Protein AF-A0A2G9XDH2-F1 (afdb_monomer)

Sequence (73 aa):
MNLGEGKGHLVQDKRFYEALKKDREMNRRKYGQ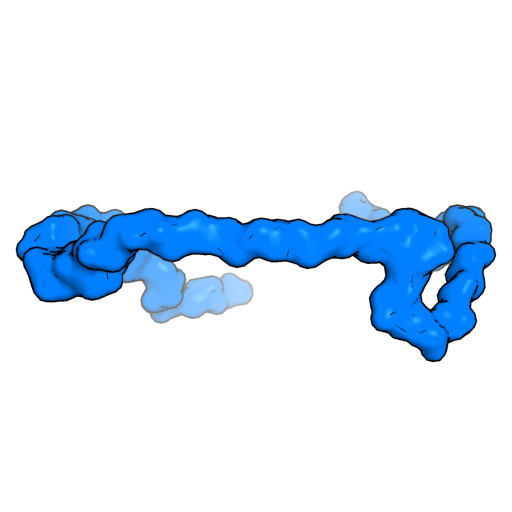GRRGKGRAKCTISPLKPLYDMDVEIRPSYIYDHVAGEVRI

Foldseek 3Di:
DDPDDPPPVCVVDVVNVVVCVPPPVNCCVVPVDPDPDDPPPPPPCPPPHHPDPDDDDDDDPVVCVVVPVPDDD

Structure (mmCIF, N/CA/C/O backbone):
data_AF-A0A2G9XDH2-F1
#
_entry.id   AF-A0A2G9XDH2-F1
#
loop_
_atom_site.group_PDB
_atom_site.id
_atom_site.type_symbol
_atom_site.label_atom_id
_atom_site.label_alt_id
_atom_site.label_comp_id
_atom_site.label_asym_id
_atom_site.label_entity_id
_atom_site.label_seq_id
_atom_site.pdbx_PDB_ins_code
_atom_site.Cartn_x
_atom_site.Cartn_y
_atom_site.Cartn_z
_atom_site.occupancy
_atom_site.B_iso_or_equiv
_atom_site.auth_seq_id
_atom_site.auth_comp_id
_atom_site.auth_asym_id
_atom_site.auth_atom_id
_atom_site.pdbx_PDB_model_num
ATOM 1 N N . MET A 1 1 ? -26.637 -15.442 -15.778 1.00 41.44 1 MET A N 1
ATOM 2 C CA . MET A 1 1 ? -25.373 -15.592 -15.023 1.00 41.44 1 MET A CA 1
ATOM 3 C C . MET A 1 1 ? -25.671 -15.298 -13.561 1.00 41.44 1 MET A C 1
ATOM 5 O O . MET A 1 1 ? -25.934 -14.148 -13.247 1.00 41.44 1 MET A O 1
ATOM 9 N N . ASN A 1 2 ? -25.711 -16.312 -12.691 1.00 45.44 2 ASN A N 1
ATOM 10 C CA . ASN A 1 2 ? -25.944 -16.098 -11.258 1.00 45.44 2 ASN A CA 1
ATOM 11 C C . ASN A 1 2 ? -24.620 -15.728 -10.581 1.00 45.44 2 ASN A C 1
ATOM 13 O O . ASN A 1 2 ? -23.725 -16.565 -10.457 1.00 45.44 2 ASN A O 1
ATOM 17 N N . LEU A 1 3 ? -24.485 -14.462 -10.175 1.00 53.78 3 LEU A N 1
ATOM 18 C CA . LEU A 1 3 ? -23.437 -14.025 -9.254 1.00 53.78 3 LEU A CA 1
ATOM 19 C C . LEU A 1 3 ? -23.711 -14.727 -7.917 1.00 53.78 3 LEU A C 1
ATOM 21 O O . LEU A 1 3 ? -24.761 -14.503 -7.326 1.00 53.78 3 LEU A O 1
ATOM 25 N N . GLY A 1 4 ? -22.813 -15.623 -7.502 1.00 54.03 4 GLY A N 1
ATOM 26 C CA . GLY A 1 4 ? -23.035 -16.573 -6.408 1.00 54.03 4 GLY A CA 1
ATOM 27 C C . GLY A 1 4 ? -23.695 -15.963 -5.170 1.00 54.03 4 GLY A C 1
ATOM 28 O O .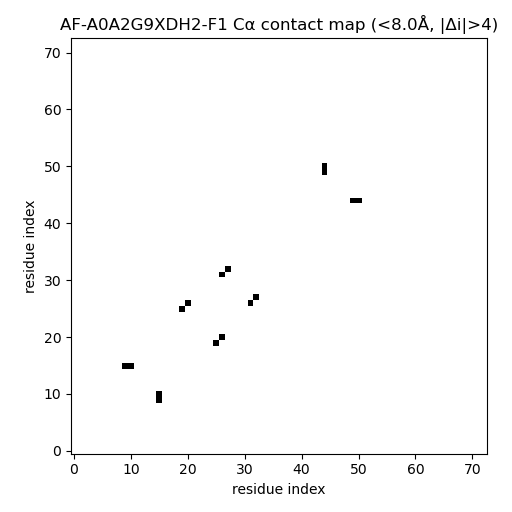 GLY A 1 4 ? -23.065 -15.196 -4.438 1.00 54.03 4 GLY A O 1
ATOM 29 N N . GLU A 1 5 ? -24.950 -16.352 -4.948 1.00 61.94 5 GLU A N 1
ATOM 30 C CA . GLU A 1 5 ? -25.761 -16.033 -3.776 1.00 61.94 5 GLU A CA 1
ATOM 31 C C . GLU A 1 5 ? -24.972 -16.419 -2.514 1.00 61.94 5 GLU A C 1
ATOM 33 O O . GLU A 1 5 ? -24.725 -17.593 -2.251 1.00 61.94 5 GLU A O 1
ATOM 38 N N . GLY A 1 6 ? -24.474 -15.425 -1.775 1.00 61.59 6 GLY A N 1
ATOM 39 C CA . GLY A 1 6 ? -23.718 -15.635 -0.536 1.00 61.59 6 GLY A CA 1
ATOM 40 C C . GLY A 1 6 ? -22.258 -15.171 -0.540 1.00 61.59 6 GLY A C 1
ATOM 41 O O . GLY A 1 6 ? -21.656 -15.089 0.532 1.00 61.59 6 GLY A O 1
ATOM 42 N N . LYS A 1 7 ? -21.663 -14.794 -1.682 1.00 60.28 7 LYS A N 1
ATOM 43 C CA . LYS A 1 7 ? -20.315 -14.189 -1.692 1.00 60.28 7 LYS A CA 1
ATOM 44 C C . LYS A 1 7 ? -20.415 -12.660 -1.588 1.00 60.28 7 LYS A C 1
ATOM 46 O O . LYS A 1 7 ? -20.973 -12.011 -2.460 1.00 60.28 7 LYS A O 1
ATOM 51 N N . GLY A 1 8 ? -19.854 -12.079 -0.520 1.00 60.88 8 GLY A N 1
ATOM 52 C CA . GLY A 1 8 ? -19.725 -10.618 -0.346 1.00 60.88 8 GLY A CA 1
ATOM 53 C C . GLY A 1 8 ? -20.676 -9.958 0.664 1.00 60.88 8 GLY A C 1
ATOM 54 O O . GLY A 1 8 ? -20.500 -8.783 0.974 1.00 60.88 8 GLY A O 1
ATOM 55 N N . HIS A 1 9 ? -21.629 -10.691 1.249 1.00 62.06 9 HIS A N 1
ATOM 56 C CA . HIS A 1 9 ? -22.568 -10.132 2.240 1.00 62.06 9 HIS A CA 1
ATOM 57 C C . HIS A 1 9 ? -21.915 -9.811 3.593 1.00 62.06 9 HIS A C 1
ATOM 59 O O . HIS A 1 9 ? -22.378 -8.932 4.316 1.00 62.06 9 HIS A O 1
ATOM 65 N N . LEU A 1 10 ? -20.790 -10.462 3.906 1.00 60.53 10 LEU A N 1
ATOM 66 C CA . LEU A 1 10 ? -20.034 -10.230 5.141 1.00 60.53 10 LEU A CA 1
ATOM 67 C C . LEU A 1 10 ? -19.493 -8.792 5.248 1.00 60.53 10 LEU A C 1
ATOM 69 O O . LEU A 1 10 ? -19.354 -8.265 6.345 1.00 60.53 10 LEU A O 1
ATOM 73 N N . VAL A 1 11 ? -19.212 -8.146 4.111 1.00 62.47 11 VAL A N 1
ATOM 74 C CA . VAL A 1 11 ? -18.667 -6.777 4.057 1.00 62.47 11 VAL A CA 1
ATOM 75 C C . VAL A 1 11 ? -19.770 -5.715 4.212 1.00 62.47 11 VAL A C 1
ATOM 77 O O . VAL A 1 11 ? -19.468 -4.558 4.484 1.00 62.47 11 VAL A O 1
ATOM 80 N N . GLN A 1 12 ? -21.051 -6.076 4.082 1.00 68.38 12 GLN A N 1
ATOM 81 C CA . GLN A 1 12 ? -22.156 -5.106 4.101 1.00 68.38 12 GLN A CA 1
ATOM 82 C C . GLN A 1 12 ? -22.871 -4.995 5.457 1.00 68.38 12 GLN A C 1
ATOM 84 O O . GLN A 1 12 ? -23.466 -3.957 5.750 1.00 68.38 12 GLN A O 1
ATOM 89 N N . ASP A 1 13 ? -22.801 -6.016 6.314 1.00 79.00 13 ASP A N 1
ATOM 90 C CA . ASP A 1 13 ? -23.435 -5.970 7.632 1.00 79.00 13 ASP A CA 1
ATOM 91 C C . ASP A 1 13 ? -22.540 -5.257 8.665 1.00 79.00 13 ASP A C 1
ATOM 93 O O . ASP A 1 13 ? -21.469 -5.725 9.067 1.00 79.00 13 ASP A O 1
ATOM 97 N N . LYS A 1 14 ? -23.023 -4.099 9.131 1.00 81.88 14 LYS A N 1
ATOM 98 C CA . LYS A 1 14 ? -22.345 -3.228 10.103 1.00 81.88 14 LYS A CA 1
ATOM 99 C C . LYS A 1 14 ? -22.002 -3.940 11.414 1.00 81.88 14 LYS A C 1
ATOM 101 O O . LYS A 1 14 ? -21.017 -3.573 12.053 1.00 81.88 14 LYS A O 1
ATOM 106 N N . ARG A 1 15 ? -22.774 -4.955 11.822 1.00 85.69 15 ARG A N 1
ATOM 107 C CA . ARG A 1 15 ? -22.562 -5.681 13.086 1.00 85.69 15 ARG A CA 1
ATOM 108 C C . ARG A 1 15 ? -21.193 -6.351 13.129 1.00 85.69 15 ARG A C 1
ATOM 110 O O . ARG A 1 15 ? -20.540 -6.327 14.170 1.00 85.69 15 ARG A O 1
ATOM 117 N N . PHE A 1 16 ? -20.722 -6.870 11.997 1.00 80.94 16 PHE A N 1
ATOM 118 C CA . PHE A 1 16 ? -19.408 -7.504 11.904 1.00 80.94 16 PHE A CA 1
ATOM 119 C C . PHE A 1 16 ? -18.277 -6.487 12.040 1.00 80.94 16 PHE A C 1
ATOM 121 O O . PHE A 1 16 ? -17.319 -6.734 12.768 1.00 80.94 16 PHE A O 1
ATOM 128 N N . T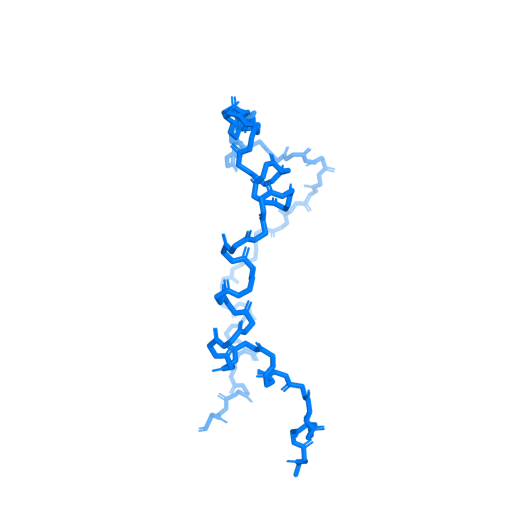YR A 1 17 ? -18.405 -5.314 11.416 1.00 79.94 17 TYR A N 1
ATOM 129 C CA . TYR A 1 17 ? -17.428 -4.236 11.583 1.00 79.94 17 TYR A CA 1
ATOM 130 C C . TYR A 1 17 ? -17.352 -3.743 13.029 1.00 79.94 17 TYR A C 1
ATOM 132 O O . TYR A 1 17 ? -16.257 -3.520 13.543 1.00 79.94 17 TYR A O 1
ATOM 140 N N . GLU A 1 18 ? -18.493 -3.604 13.703 1.00 86.31 18 GLU A N 1
ATOM 141 C CA . GLU A 1 18 ? -18.527 -3.195 15.108 1.00 86.31 18 GLU A CA 1
ATOM 142 C C . GLU A 1 18 ? -17.958 -4.271 16.045 1.00 86.31 18 GLU A C 1
ATOM 144 O O . GLU A 1 18 ? -17.250 -3.938 16.997 1.00 86.31 18 GLU A O 1
ATOM 149 N N . ALA A 1 19 ? -18.188 -5.555 15.758 1.00 88.00 19 ALA A N 1
ATOM 150 C CA . ALA A 1 19 ? -17.552 -6.656 16.480 1.00 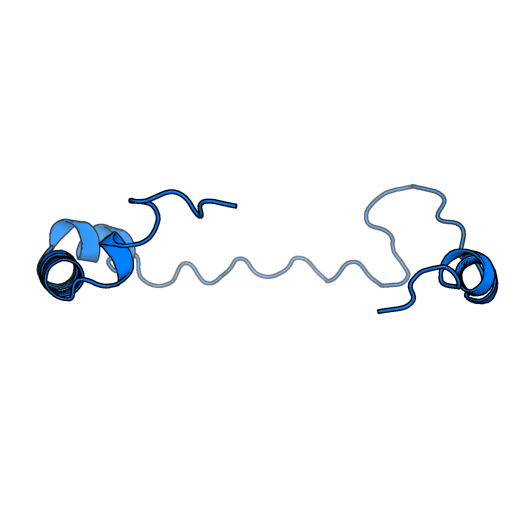88.00 19 ALA A CA 1
ATOM 151 C C . ALA A 1 19 ? -16.024 -6.655 16.288 1.00 88.00 19 ALA A C 1
ATOM 153 O O . ALA A 1 19 ? -15.284 -6.711 17.268 1.00 88.00 19 ALA A O 1
ATOM 154 N N . LEU A 1 20 ? -15.546 -6.487 15.048 1.00 82.06 20 LEU A N 1
ATOM 155 C CA . LEU A 1 20 ? -14.115 -6.413 14.728 1.00 82.06 20 LEU A CA 1
ATOM 156 C C . LEU A 1 20 ? -13.425 -5.216 15.392 1.00 82.06 20 LEU A C 1
ATOM 158 O O . LEU A 1 20 ? -12.309 -5.346 15.885 1.00 82.06 20 LEU A O 1
ATOM 162 N N . LYS A 1 21 ? -14.080 -4.049 15.459 1.00 81.69 21 LYS A N 1
ATOM 163 C CA . LYS A 1 21 ? -13.541 -2.885 16.185 1.00 81.69 21 LYS A CA 1
ATOM 164 C C . LYS A 1 21 ? -13.393 -3.152 17.683 1.00 81.69 21 LYS A C 1
ATOM 166 O O . LYS A 1 21 ? -12.463 -2.629 18.293 1.00 81.69 21 LYS A O 1
ATOM 171 N N . LYS A 1 22 ? -14.295 -3.937 18.280 1.00 88.62 22 LYS A N 1
ATOM 172 C CA . LYS A 1 22 ? -14.285 -4.267 19.716 1.00 88.62 22 LYS A CA 1
ATOM 173 C C . LYS A 1 22 ? -13.308 -5.390 20.072 1.00 88.62 22 LYS A C 1
ATOM 175 O O . LYS A 1 22 ? -12.971 -5.537 21.247 1.00 88.62 22 LYS A O 1
ATOM 180 N N . ASP A 1 23 ? -12.816 -6.134 19.087 1.00 91.88 23 ASP A N 1
ATOM 181 C CA . ASP A 1 23 ? -11.824 -7.184 19.291 1.00 91.88 23 ASP A CA 1
ATOM 182 C C . ASP A 1 23 ? -10.445 -6.593 19.635 1.00 91.88 23 ASP A C 1
ATOM 184 O O . ASP A 1 23 ? -9.656 -6.165 18.785 1.00 91.88 23 ASP A O 1
ATOM 188 N N . ARG A 1 24 ? -10.141 -6.570 20.935 1.00 88.12 24 ARG A N 1
ATOM 189 C CA . ARG A 1 24 ? -8.879 -6.044 21.469 1.00 88.12 24 ARG A CA 1
ATOM 190 C C . ARG A 1 24 ? -7.671 -6.891 21.086 1.00 88.12 24 ARG A C 1
ATOM 192 O O . ARG A 1 24 ? -6.586 -6.337 20.918 1.00 88.12 24 ARG A O 1
ATOM 199 N N . GLU A 1 25 ? -7.830 -8.202 20.959 1.00 90.19 25 GLU A N 1
ATOM 200 C CA . GLU A 1 25 ? -6.731 -9.101 20.620 1.00 90.19 25 GLU A CA 1
ATOM 201 C C . GLU A 1 25 ? -6.329 -8.938 19.154 1.00 90.19 25 GLU A C 1
ATOM 203 O O . GLU A 1 25 ? -5.145 -8.748 18.846 1.00 90.19 25 GLU A O 1
ATOM 208 N N . MET A 1 26 ? -7.313 -8.906 18.256 1.00 85.88 26 MET A N 1
ATOM 209 C CA . MET A 1 26 ? -7.086 -8.669 16.835 1.00 85.88 26 MET A CA 1
ATOM 210 C C . MET A 1 26 ? -6.484 -7.285 16.588 1.00 85.88 26 MET A C 1
ATOM 212 O O . MET A 1 26 ? -5.512 -7.150 15.834 1.00 85.88 26 MET A O 1
ATOM 216 N N . ASN A 1 27 ? -6.993 -6.262 17.278 1.00 86.56 27 ASN A N 1
ATOM 217 C CA . ASN A 1 27 ? -6.445 -4.912 17.205 1.00 86.56 27 ASN A CA 1
ATOM 218 C C . ASN A 1 27 ? -5.007 -4.845 17.731 1.00 86.56 27 ASN A C 1
ATOM 220 O O . ASN A 1 27 ? -4.157 -4.228 17.0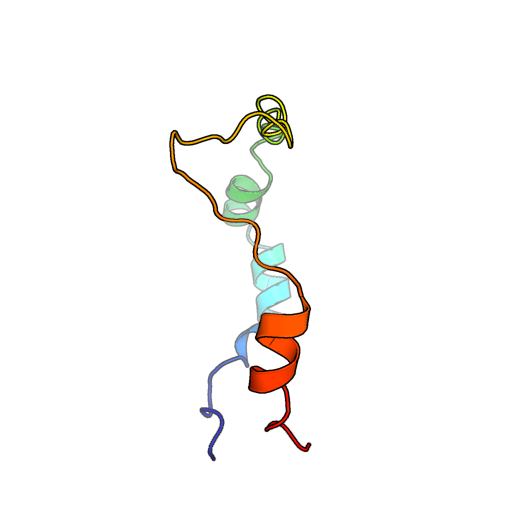89 1.00 86.56 27 ASN A O 1
ATOM 224 N N . ARG A 1 28 ? -4.692 -5.531 18.836 1.00 88.88 28 ARG A N 1
ATOM 225 C CA . ARG A 1 28 ? -3.320 -5.640 19.354 1.00 88.88 28 ARG A CA 1
ATOM 226 C C . ARG A 1 28 ? -2.393 -6.315 18.343 1.00 88.88 28 ARG A C 1
ATOM 228 O O . ARG A 1 28 ? -1.272 -5.857 18.160 1.00 88.88 28 ARG A O 1
ATOM 235 N N . ARG A 1 29 ? -2.837 -7.359 17.636 1.00 85.44 29 ARG A N 1
ATOM 236 C CA . ARG A 1 29 ? -2.012 -8.022 16.609 1.00 85.44 29 ARG A CA 1
ATOM 237 C C . ARG A 1 29 ? -1.764 -7.129 15.390 1.00 85.44 29 ARG A C 1
ATOM 239 O O . ARG A 1 29 ? -0.651 -7.102 14.874 1.00 85.44 29 ARG A O 1
ATOM 246 N N . LYS A 1 30 ? -2.794 -6.413 14.925 1.00 83.69 30 LYS A N 1
ATOM 247 C CA . LYS A 1 30 ? -2.734 -5.575 13.716 1.00 83.69 30 LYS A CA 1
ATOM 248 C C . LYS A 1 30 ? -2.018 -4.243 13.943 1.00 83.69 30 LYS A C 1
ATOM 250 O O . LYS A 1 30 ? -1.252 -3.816 13.087 1.00 83.69 30 LYS A O 1
ATOM 255 N N . TYR A 1 31 ? -2.282 -3.595 15.074 1.00 82.56 31 TYR A N 1
ATOM 256 C CA . TYR A 1 31 ? -1.823 -2.237 15.373 1.00 82.56 31 TYR A CA 1
ATOM 257 C C . TYR A 1 31 ? -0.806 -2.171 16.520 1.00 82.56 31 TYR A C 1
ATOM 259 O O . TYR A 1 31 ? -0.169 -1.138 16.697 1.00 82.56 31 TYR A O 1
ATOM 267 N N . GLY A 1 32 ? -0.620 -3.247 17.292 1.00 82.06 32 GLY A N 1
ATOM 268 C CA . GLY A 1 32 ? 0.317 -3.268 18.422 1.00 82.06 32 GLY A CA 1
ATOM 269 C C . GLY A 1 32 ? 1.790 -3.331 18.019 1.00 82.06 32 GLY A C 1
ATOM 270 O O . GLY A 1 32 ? 2.652 -3.064 18.849 1.00 82.06 32 GLY A O 1
ATOM 271 N N . GLN A 1 33 ? 2.104 -3.629 16.754 1.00 77.06 33 GLN A N 1
ATOM 272 C CA . GLN A 1 33 ? 3.458 -3.473 16.221 1.00 77.06 33 GLN A CA 1
ATOM 273 C C . GLN A 1 33 ? 3.610 -2.081 15.599 1.00 77.06 33 GLN A C 1
ATOM 275 O O . GLN A 1 33 ? 3.306 -1.858 14.426 1.00 77.06 33 GLN A O 1
ATOM 280 N N . GLY A 1 34 ? 4.081 -1.127 16.402 1.00 73.12 34 GLY A N 1
ATOM 281 C CA . GLY A 1 34 ? 4.455 0.201 15.927 1.00 73.12 34 GLY A CA 1
ATOM 282 C C . GLY A 1 34 ? 5.611 0.138 14.921 1.00 73.12 34 GLY A C 1
ATOM 283 O O . GLY A 1 34 ? 6.634 -0.486 15.182 1.00 73.12 34 GLY A O 1
ATOM 284 N N . ARG A 1 35 ? 5.415 0.791 13.765 1.00 67.50 35 ARG A N 1
ATOM 285 C CA . ARG A 1 35 ? 6.400 1.120 12.711 1.00 67.50 35 ARG A CA 1
ATOM 286 C C . ARG A 1 35 ? 7.554 0.115 12.551 1.00 67.50 35 ARG A C 1
ATOM 288 O O . ARG A 1 35 ? 8.714 0.452 12.763 1.00 67.50 35 ARG A O 1
ATOM 295 N N . ARG A 1 36 ? 7.278 -1.033 11.928 1.00 63.00 36 ARG A N 1
ATOM 296 C CA . ARG A 1 36 ? 8.194 -1.468 10.863 1.00 63.00 36 ARG A CA 1
ATOM 297 C C . ARG A 1 36 ? 7.872 -0.592 9.666 1.00 63.00 36 ARG A C 1
ATOM 299 O O . ARG A 1 36 ? 6.891 -0.832 8.966 1.00 63.00 36 ARG A O 1
ATOM 306 N N . GLY A 1 37 ? 8.624 0.501 9.508 1.00 70.62 37 GLY A N 1
ATOM 307 C CA . GLY A 1 37 ? 8.567 1.278 8.274 1.00 70.62 37 GLY A CA 1
ATOM 308 C C . GLY A 1 37 ? 8.649 0.308 7.100 1.00 70.62 37 GLY A C 1
ATOM 309 O O . GLY A 1 37 ? 9.378 -0.686 7.188 1.00 70.62 37 GLY A O 1
ATOM 310 N N . LYS A 1 38 ? 7.860 0.544 6.043 1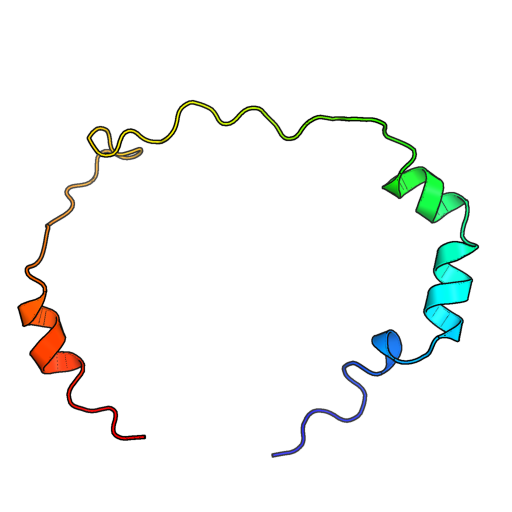.00 74.06 38 LYS A N 1
ATOM 311 C CA . LYS A 1 38 ? 7.997 -0.234 4.807 1.00 74.06 38 LYS A CA 1
ATOM 312 C C . LYS A 1 38 ? 9.490 -0.326 4.501 1.00 74.06 38 LYS A C 1
ATOM 314 O O . LYS A 1 38 ? 10.179 0.693 4.593 1.00 74.06 38 LYS A O 1
ATOM 319 N N . GLY A 1 39 ? 9.984 -1.538 4.237 1.00 70.00 39 GLY A N 1
ATOM 320 C CA . GLY A 1 39 ? 11.397 -1.736 3.932 1.00 70.00 39 GLY A CA 1
ATOM 321 C C . GLY A 1 39 ? 11.822 -0.701 2.897 1.00 70.00 39 GLY A C 1
ATOM 322 O O . GLY A 1 39 ? 11.089 -0.465 1.934 1.00 70.00 39 GLY A O 1
ATOM 323 N N . ARG A 1 40 ? 12.948 -0.018 3.138 1.00 74.06 40 ARG A N 1
ATOM 324 C CA . ARG A 1 40 ? 13.468 0.960 2.182 1.00 74.06 40 ARG A CA 1
ATOM 325 C C . ARG A 1 40 ? 13.580 0.252 0.839 1.00 74.06 40 ARG A C 1
ATOM 327 O O . ARG A 1 40 ? 14.187 -0.819 0.782 1.00 74.06 40 ARG A O 1
ATOM 334 N N . ALA A 1 41 ? 12.998 0.827 -0.211 1.00 71.69 41 ALA A N 1
ATOM 335 C CA . ALA A 1 41 ? 13.233 0.329 -1.555 1.00 71.69 41 ALA A CA 1
ATOM 336 C C . ALA A 1 41 ? 14.754 0.263 -1.751 1.00 71.69 41 ALA A C 1
ATOM 338 O O . ALA A 1 41 ? 15.451 1.272 -1.613 1.00 71.69 41 ALA A O 1
ATOM 339 N N . LYS A 1 42 ? 15.288 -0.941 -1.985 1.00 68.75 42 LYS A N 1
ATOM 340 C CA . LYS A 1 42 ? 16.626 -1.057 -2.565 1.00 68.75 42 LYS A CA 1
ATOM 341 C C . LYS A 1 42 ? 16.525 -0.357 -3.918 1.00 68.75 42 LYS A C 1
ATOM 343 O O . LYS A 1 42 ? 15.491 -0.515 -4.563 1.00 68.75 42 LYS A O 1
ATOM 348 N N . CYS A 1 43 ? 17.505 0.496 -4.226 1.00 66.56 43 CYS A N 1
ATOM 349 C CA . CYS A 1 43 ? 17.496 1.453 -5.334 1.00 66.56 43 CYS A CA 1
ATOM 350 C C . CYS A 1 43 ? 16.673 0.947 -6.518 1.00 66.56 43 CYS A C 1
ATOM 352 O O . CYS A 1 43 ? 16.850 -0.200 -6.930 1.00 66.56 43 CYS A O 1
ATOM 354 N N . THR A 1 44 ? 15.765 1.793 -7.012 1.00 61.94 44 THR A N 1
ATOM 355 C CA . THR A 1 44 ? 14.963 1.522 -8.204 1.00 61.94 44 THR A CA 1
ATOM 356 C C . THR A 1 44 ? 15.834 0.850 -9.251 1.00 61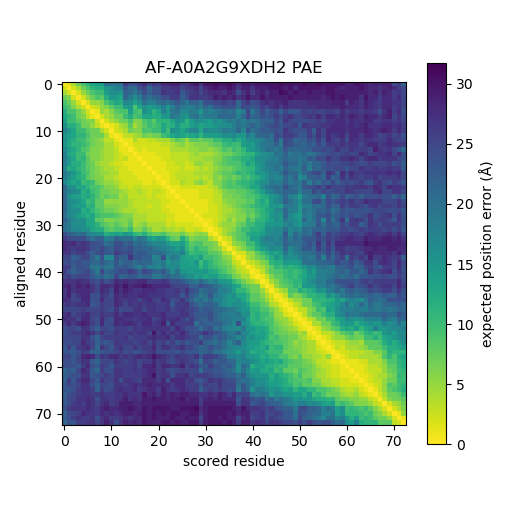.94 44 THR A C 1
ATOM 358 O O . THR A 1 44 ? 16.952 1.299 -9.508 1.00 61.94 44 THR A O 1
ATOM 361 N N . ILE A 1 45 ? 15.323 -0.254 -9.796 1.00 61.75 45 ILE A N 1
ATOM 362 C CA . ILE A 1 45 ? 15.861 -0.922 -10.978 1.00 61.75 45 ILE A CA 1
ATOM 363 C C . ILE A 1 45 ? 16.097 0.213 -11.970 1.00 61.75 45 ILE A C 1
ATOM 365 O O . ILE A 1 45 ? 15.138 0.862 -12.391 1.00 61.75 45 ILE A O 1
ATOM 369 N N . SER A 1 46 ? 17.360 0.592 -12.178 1.00 60.75 46 SER A N 1
ATOM 370 C CA . SER A 1 46 ? 17.671 1.705 -13.067 1.00 60.75 46 SER A CA 1
ATOM 371 C C . SER A 1 46 ? 16.995 1.383 -14.399 1.00 60.75 46 SER A C 1
ATOM 373 O O . SER A 1 46 ? 17.085 0.231 -14.826 1.00 60.75 46 SER A O 1
ATOM 375 N N . PRO A 1 47 ? 16.347 2.342 -15.080 1.00 62.88 47 PRO A N 1
ATOM 376 C CA . PRO A 1 47 ? 15.773 2.090 -16.403 1.00 62.88 47 PRO A CA 1
ATOM 377 C C . PRO A 1 47 ? 16.803 1.512 -17.386 1.00 62.88 47 PRO A C 1
ATOM 379 O O . PRO A 1 47 ? 16.441 0.872 -18.363 1.00 62.88 47 PRO A O 1
ATOM 382 N N . LEU A 1 48 ? 18.090 1.738 -17.101 1.00 64.50 48 LEU A N 1
ATOM 383 C CA . LEU A 1 48 ? 19.240 1.285 -17.875 1.00 64.50 48 LEU A CA 1
ATOM 384 C C . LEU A 1 48 ? 19.892 0.006 -17.332 1.00 64.50 48 LEU A C 1
ATOM 386 O O . LEU A 1 48 ? 20.793 -0.526 -17.970 1.00 64.50 48 LEU A O 1
ATOM 390 N N . LYS A 1 49 ? 19.518 -0.459 -16.134 1.00 63.38 49 LYS A N 1
ATOM 391 C CA . LYS A 1 49 ? 20.131 -1.633 -15.502 1.00 63.38 49 LYS A CA 1
ATOM 392 C C . LYS A 1 49 ? 19.049 -2.660 -15.183 1.00 63.38 49 LYS A C 1
ATOM 394 O O . LYS A 1 49 ? 18.454 -2.578 -14.103 1.00 63.38 49 LYS A O 1
ATOM 399 N N . PRO A 1 50 ? 18.771 -3.595 -16.106 1.00 65.19 50 PRO A N 1
ATOM 400 C CA . PRO A 1 50 ? 17.774 -4.623 -15.867 1.00 65.19 50 PRO A CA 1
ATOM 401 C C . PRO A 1 50 ? 18.173 -5.468 -14.649 1.00 65.19 50 PRO A C 1
ATOM 403 O O . PRO A 1 50 ? 19.352 -5.693 -14.373 1.00 65.19 50 PRO A O 1
ATOM 406 N N . LEU A 1 51 ? 17.171 -5.893 -13.874 1.00 64.31 51 LEU A N 1
ATOM 407 C CA . LEU A 1 51 ? 17.356 -6.724 -12.675 1.00 64.31 51 LEU A CA 1
ATOM 408 C C . LEU A 1 51 ? 17.875 -8.132 -13.018 1.00 64.31 51 LEU A C 1
ATOM 410 O O . LEU A 1 51 ? 18.434 -8.811 -12.160 1.00 64.31 51 LEU A O 1
ATOM 414 N N . TYR A 1 52 ? 17.684 -8.546 -14.267 1.00 68.19 52 TYR A N 1
ATOM 415 C CA . TYR A 1 52 ? 18.036 -9.851 -14.796 1.00 68.19 52 TYR A CA 1
ATOM 416 C C . TYR A 1 52 ? 18.834 -9.667 -16.082 1.00 68.19 52 TYR A C 1
ATOM 418 O O . TYR A 1 52 ? 18.543 -8.754 -16.855 1.00 68.19 52 TYR A O 1
ATOM 426 N N . ASP A 1 53 ? 19.813 -10.541 -16.299 1.00 71.44 53 ASP A N 1
ATOM 427 C CA . ASP A 1 53 ? 20.529 -10.654 -17.568 1.00 71.44 53 ASP A CA 1
ATOM 428 C C . ASP A 1 53 ? 19.620 -11.375 -18.570 1.00 71.44 53 ASP A C 1
ATOM 430 O O . ASP A 1 53 ? 19.635 -12.597 -18.696 1.00 71.44 53 ASP A O 1
ATOM 434 N N . MET A 1 54 ? 18.692 -10.619 -19.152 1.00 72.12 54 MET A N 1
ATOM 435 C CA . MET A 1 54 ? 17.792 -11.092 -20.196 1.00 72.12 54 MET A CA 1
ATOM 436 C C . MET A 1 54 ? 17.803 -10.088 -21.338 1.00 72.12 54 MET A C 1
ATOM 438 O O . MET A 1 54 ? 17.636 -8.886 -21.113 1.00 72.12 54 MET A O 1
ATOM 442 N N . ASP A 1 55 ? 17.928 -10.598 -22.557 1.00 74.19 55 ASP A N 1
ATOM 443 C CA . ASP A 1 55 ? 17.782 -9.805 -23.768 1.00 74.19 55 ASP A CA 1
ATOM 444 C C . ASP A 1 55 ? 16.311 -9.398 -23.930 1.00 74.19 55 ASP A C 1
ATOM 446 O O . ASP A 1 55 ? 15.429 -10.233 -24.141 1.00 74.19 55 ASP A O 1
ATOM 450 N N . VAL A 1 56 ? 16.026 -8.102 -23.789 1.00 71.50 56 VAL A N 1
ATOM 451 C CA . VAL A 1 56 ? 14.688 -7.544 -24.017 1.00 71.50 56 VAL A CA 1
ATOM 452 C C . VAL A 1 56 ? 14.690 -6.814 -25.351 1.00 71.50 56 VAL A C 1
ATOM 454 O O . VAL A 1 56 ? 15.347 -5.787 -25.513 1.00 71.50 56 VAL A O 1
ATOM 457 N N . GLU A 1 57 ? 13.918 -7.319 -26.308 1.00 78.31 57 GLU A N 1
ATOM 458 C CA . GLU A 1 57 ? 13.670 -6.619 -27.567 1.00 78.31 57 GLU A CA 1
ATOM 459 C C . GLU A 1 57 ? 12.676 -5.468 -27.351 1.00 78.31 57 GLU A C 1
ATOM 461 O O . GLU A 1 57 ? 11.563 -5.669 -26.859 1.00 78.31 57 GLU A O 1
ATOM 466 N N . ILE A 1 58 ? 13.037 -4.255 -27.777 1.00 80.25 58 ILE A N 1
ATOM 467 C CA . ILE A 1 58 ? 12.089 -3.137 -27.864 1.00 80.25 58 ILE A CA 1
ATOM 468 C C . ILE A 1 58 ? 11.350 -3.255 -29.198 1.00 80.25 58 ILE A C 1
ATOM 470 O O . ILE A 1 58 ? 11.931 -3.025 -30.259 1.00 80.25 58 ILE A O 1
ATOM 474 N N . ARG A 1 59 ? 10.059 -3.600 -29.155 1.00 84.88 59 ARG A N 1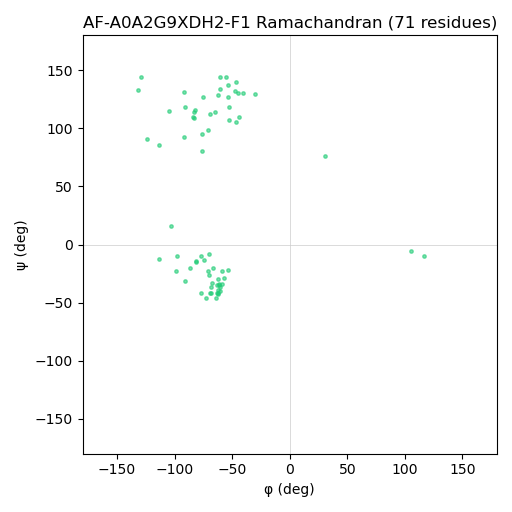
ATOM 475 C CA . ARG A 1 59 ? 9.213 -3.661 -30.356 1.00 84.88 59 ARG A CA 1
ATOM 476 C C . ARG A 1 59 ? 8.506 -2.325 -30.594 1.00 84.88 59 ARG A C 1
ATOM 478 O O . ARG A 1 59 ? 7.907 -1.799 -29.654 1.00 84.88 59 ARG A O 1
ATOM 485 N N . PRO A 1 60 ? 8.539 -1.779 -31.822 1.00 86.31 60 PRO A N 1
ATOM 486 C CA . PRO A 1 60 ? 7.767 -0.593 -32.174 1.00 86.31 60 PRO A CA 1
ATOM 487 C C . PRO A 1 60 ? 6.270 -0.764 -31.893 1.00 86.31 60 PRO A C 1
ATOM 489 O O . PRO A 1 60 ? 5.716 -1.843 -32.106 1.00 86.31 60 PRO A O 1
ATOM 492 N N . SER A 1 61 ? 5.604 0.313 -31.471 1.00 81.94 61 SER A N 1
ATOM 493 C CA . SER A 1 61 ? 4.181 0.283 -31.101 1.00 81.94 61 SER A CA 1
ATOM 494 C C . SER A 1 61 ? 3.272 -0.188 -32.239 1.00 81.94 61 SER A C 1
ATOM 496 O O . SER A 1 61 ? 2.320 -0.916 -31.975 1.00 81.94 61 SER A O 1
ATOM 498 N N . TYR A 1 62 ? 3.615 0.134 -33.493 1.00 84.56 62 TYR A N 1
ATOM 499 C CA . TYR A 1 62 ? 2.814 -0.214 -34.674 1.00 84.56 62 TYR A CA 1
ATOM 500 C C . TYR A 1 62 ? 2.595 -1.722 -34.854 1.00 84.56 62 TYR A C 1
ATOM 502 O O . TYR A 1 62 ? 1.630 -2.141 -35.487 1.00 84.56 62 TYR A O 1
ATOM 510 N N . ILE A 1 63 ? 3.461 -2.559 -34.273 1.00 83.94 63 ILE A N 1
ATOM 511 C CA . ILE A 1 63 ? 3.294 -4.016 -34.281 1.00 83.94 63 ILE A CA 1
ATOM 512 C C . ILE A 1 63 ? 1.994 -4.423 -33.571 1.00 83.94 63 ILE A C 1
ATOM 514 O O . ILE A 1 63 ? 1.336 -5.375 -33.986 1.00 83.94 63 ILE A O 1
ATOM 518 N N . TYR A 1 64 ? 1.598 -3.696 -32.524 1.00 79.50 64 TYR A N 1
ATOM 519 C CA . TYR A 1 64 ? 0.383 -3.977 -31.758 1.00 79.50 64 TYR A CA 1
ATOM 520 C C . TYR A 1 64 ? -0.867 -3.328 -32.352 1.00 79.50 64 TY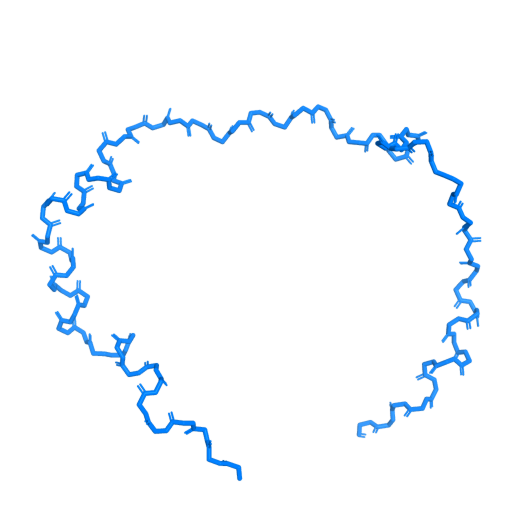R A C 1
ATOM 522 O O . TYR A 1 64 ? -1.968 -3.810 -32.090 1.00 79.50 64 TYR A O 1
ATOM 530 N N . ASP A 1 65 ? -0.718 -2.300 -33.188 1.00 80.38 65 ASP A N 1
ATOM 531 C CA . ASP A 1 65 ? -1.849 -1.631 -33.844 1.00 80.38 65 ASP A CA 1
ATOM 532 C C . ASP A 1 65 ? -2.628 -2.604 -34.746 1.00 80.38 65 ASP A C 1
ATOM 534 O O . ASP A 1 65 ? -3.856 -2.559 -34.810 1.00 80.38 65 ASP A O 1
ATOM 538 N N . HIS A 1 66 ? -1.930 -3.555 -35.375 1.00 72.19 66 HIS A N 1
ATOM 539 C CA . HIS A 1 66 ? -2.548 -4.610 -36.183 1.00 72.19 66 HIS A CA 1
ATOM 540 C C . HIS A 1 66 ? -3.323 -5.648 -35.358 1.00 72.19 66 HIS A C 1
ATOM 542 O O . HIS A 1 66 ? -4.251 -6.262 -35.874 1.00 72.19 66 HIS A O 1
ATOM 548 N N . VAL A 1 67 ? -2.956 -5.844 -34.089 1.00 70.94 67 VAL A N 1
ATOM 549 C CA . VAL A 1 67 ? -3.580 -6.834 -33.192 1.00 70.94 67 VAL A CA 1
ATOM 550 C C . VAL A 1 67 ? -4.745 -6.215 -32.412 1.00 70.94 67 VAL A C 1
ATOM 552 O O . VAL A 1 67 ? -5.725 -6.888 -32.111 1.00 70.94 67 VAL A O 1
ATOM 555 N N . ALA A 1 68 ? -4.672 -4.918 -32.103 1.00 65.62 68 ALA A N 1
ATOM 556 C CA . ALA A 1 68 ? -5.681 -4.201 -31.324 1.00 65.62 68 ALA A CA 1
ATOM 557 C C . ALA A 1 68 ? -6.960 -3.842 -32.116 1.00 65.62 68 ALA A C 1
ATOM 559 O O . ALA A 1 68 ? -7.948 -3.418 -31.518 1.00 65.62 68 ALA A O 1
ATOM 560 N N . GLY A 1 69 ? -6.968 -4.020 -33.443 1.00 61.75 69 GLY A N 1
ATOM 561 C CA . GLY A 1 69 ? -8.080 -3.645 -34.327 1.00 61.75 69 GLY A CA 1
ATOM 562 C C . GLY A 1 69 ? -9.359 -4.493 -34.217 1.00 61.75 69 GLY A C 1
ATOM 563 O O . GLY A 1 69 ? -10.371 -4.122 -34.809 1.00 61.75 69 GLY A O 1
ATOM 564 N N . GLU A 1 70 ? -9.354 -5.599 -33.465 1.00 58.34 70 GLU A N 1
ATOM 565 C CA . GLU A 1 70 ? -10.482 -6.548 -33.390 1.00 58.34 70 GLU A CA 1
ATOM 566 C C . GLU A 1 70 ? -11.340 -6.440 -32.116 1.00 58.34 70 GLU A C 1
ATOM 568 O O . GLU A 1 70 ? -12.135 -7.331 -31.825 1.00 58.34 70 GLU A O 1
ATOM 573 N N . VAL A 1 71 ? -11.243 -5.349 -31.348 1.00 59.72 71 VAL A N 1
ATOM 574 C CA . VAL A 1 71 ? -12.144 -5.121 -30.202 1.00 59.72 71 VAL A CA 1
ATOM 575 C C . VAL A 1 71 ? -13.040 -3.915 -30.473 1.00 59.72 71 VAL A C 1
ATOM 577 O O . VAL A 1 71 ? -12.744 -2.786 -30.087 1.00 59.72 71 VAL A O 1
ATOM 580 N N . ARG A 1 72 ? -14.165 -4.165 -31.151 1.00 58.06 72 ARG A N 1
ATOM 581 C CA . ARG A 1 72 ? -15.325 -3.262 -31.144 1.00 58.06 72 ARG A CA 1
ATOM 582 C C . ARG A 1 72 ? -16.142 -3.548 -29.879 1.00 58.06 72 ARG A C 1
ATOM 584 O O . ARG A 1 72 ? -16.635 -4.663 -29.729 1.00 58.06 72 ARG A O 1
ATOM 591 N N . ILE A 1 73 ? -16.231 -2.562 -28.983 1.00 55.88 73 ILE A N 1
ATOM 592 C CA . ILE A 1 73 ? -17.224 -2.512 -27.891 1.00 55.88 73 ILE A CA 1
ATOM 593 C C . ILE A 1 73 ? -18.582 -2.145 -28.486 1.00 55.88 73 ILE A C 1
ATOM 595 O O . ILE A 1 73 ? -18.596 -1.260 -29.373 1.00 55.88 73 ILE A O 1
#

pLDDT: mean 72.24, std 11.41, range [41.44, 91.88]

Secondary structure (DSSP, 8-state):
----TTSSGGGT-HHHHHHHHH-HHHHHHHHSS-----PPPPS---TTS-SS--------THHHHHHHTT---

Radius of gyration: 24.41 Å; Cα contacts (8 Å, |Δi|>4): 8; chains: 1; bounding box: 46×19×58 Å

Solvent-accessible surface area (backbone atoms only — not comparable to full-atom values): 5176 Å² total; per-residue (Å²): 135,84,78,62,88,81,74,70,59,76,81,70,45,64,68,54,57,54,51,57,71,65,34,63,67,62,45,43,69,73,61,61,64,73,77,79,65,77,76,77,79,72,75,74,72,45,97,87,43,71,94,56,102,65,94,76,83,87,73,66,70,70,71,50,56,75,68,61,72,79,71,82,131

Mean predicted aligned error: 17.42 Å